Protein AF-A0A967K3I9-F1 (afdb_monomer_lite)

Structure (mmCIF, N/CA/C/O backbone):
data_AF-A0A967K3I9-F1
#
_entry.id   AF-A0A967K3I9-F1
#
loop_
_atom_site.group_PDB
_atom_site.id
_atom_site.type_symbol
_atom_site.label_atom_id
_atom_site.label_alt_id
_atom_site.label_comp_id
_atom_site.label_asym_id
_atom_site.label_entity_id
_atom_site.label_seq_id
_atom_site.pdbx_PDB_ins_code
_atom_site.Cartn_x
_atom_site.Cartn_y
_atom_site.Cartn_z
_atom_site.occupancy
_atom_site.B_iso_or_equiv
_atom_site.auth_seq_id
_atom_site.auth_comp_id
_atom_site.auth_asym_id
_atom_site.auth_atom_id
_atom_site.pdbx_PDB_model_num
ATOM 1 N N . MET A 1 1 ? 19.141 1.617 -16.644 1.00 52.25 1 MET A N 1
ATOM 2 C CA . MET A 1 1 ? 18.391 2.717 -16.012 1.00 52.25 1 MET A CA 1
ATOM 3 C C . MET A 1 1 ? 16.935 2.384 -16.251 1.00 52.25 1 MET A C 1
ATOM 5 O O . MET A 1 1 ? 16.549 2.340 -17.412 1.00 52.25 1 MET A O 1
ATOM 9 N N . THR A 1 2 ? 16.206 1.959 -15.221 1.00 66.50 2 THR A N 1
ATOM 10 C CA . THR A 1 2 ? 14.775 1.656 -15.356 1.00 66.50 2 THR A CA 1
ATOM 11 C C . THR A 1 2 ? 14.044 2.944 -15.721 1.00 66.50 2 THR A C 1
ATOM 13 O O . THR A 1 2 ? 14.435 4.027 -15.282 1.00 66.50 2 THR A O 1
ATOM 16 N N . GLU A 1 3 ? 13.029 2.841 -16.568 1.00 86.06 3 GLU A N 1
ATOM 17 C CA . GLU A 1 3 ? 12.175 3.973 -16.909 1.00 86.06 3 GLU A CA 1
ATOM 18 C C . GLU A 1 3 ? 11.364 4.394 -15.676 1.00 86.06 3 GLU A C 1
ATOM 20 O O . GLU A 1 3 ? 10.810 3.541 -14.978 1.00 86.06 3 GLU A O 1
ATOM 25 N N . LEU A 1 4 ? 11.326 5.700 -15.389 1.00 93.94 4 LEU A N 1
ATOM 26 C CA . LEU A 1 4 ? 10.525 6.228 -14.287 1.00 93.94 4 LEU A CA 1
ATOM 27 C C . LEU A 1 4 ? 9.039 6.011 -14.580 1.00 93.94 4 LEU A C 1
ATOM 29 O O . LEU A 1 4 ? 8.579 6.262 -15.691 1.00 93.94 4 LEU A O 1
ATOM 33 N N . LEU A 1 5 ? 8.291 5.589 -13.566 1.00 93.81 5 LEU A N 1
ATOM 34 C CA . LEU A 1 5 ? 6.845 5.444 -13.618 1.00 93.81 5 LEU A CA 1
ATOM 35 C C . LEU A 1 5 ? 6.191 6.836 -13.687 1.00 93.81 5 LEU A C 1
ATOM 37 O O . LEU A 1 5 ? 6.337 7.610 -12.735 1.00 93.81 5 LEU A O 1
ATOM 41 N N . PRO A 1 6 ? 5.449 7.163 -14.764 1.00 94.25 6 PRO A N 1
ATOM 42 C CA . PRO A 1 6 ? 4.722 8.423 -14.851 1.00 94.25 6 PRO A CA 1
ATOM 43 C C . PRO A 1 6 ? 3.682 8.538 -13.735 1.00 94.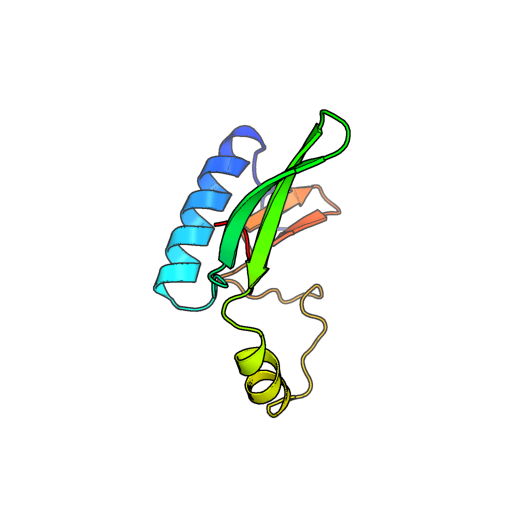25 6 PRO A C 1
ATOM 45 O O . PRO A 1 6 ? 3.020 7.558 -13.376 1.00 94.25 6 PRO A O 1
ATOM 48 N N . ILE A 1 7 ? 3.512 9.743 -13.189 1.00 93.19 7 ILE A N 1
ATOM 49 C CA . ILE A 1 7 ? 2.592 9.977 -12.068 1.00 93.19 7 ILE A CA 1
ATOM 50 C C . ILE A 1 7 ? 1.136 9.708 -12.466 1.00 93.19 7 ILE A C 1
ATOM 52 O O . ILE A 1 7 ? 0.350 9.218 -11.658 1.00 93.19 7 ILE A O 1
ATOM 56 N N . GLU A 1 8 ? 0.795 9.954 -13.729 1.00 96.50 8 GLU A N 1
ATOM 57 C CA . GLU A 1 8 ? -0.522 9.707 -14.315 1.00 96.50 8 GLU A CA 1
ATOM 58 C C . GLU A 1 8 ? -0.868 8.212 -14.326 1.00 96.50 8 GLU A C 1
ATOM 60 O O . GLU A 1 8 ? -2.032 7.832 -14.213 1.00 96.50 8 GLU A O 1
ATOM 65 N N . ASP A 1 9 ? 0.153 7.357 -14.410 1.00 96.25 9 ASP A N 1
ATOM 66 C CA . ASP A 1 9 ? 0.020 5.904 -14.423 1.00 96.25 9 ASP A CA 1
ATOM 67 C C . ASP A 1 9 ? 0.129 5.271 -13.035 1.00 96.25 9 ASP A C 1
ATOM 69 O O . ASP A 1 9 ? -0.160 4.080 -12.880 1.00 96.25 9 ASP A O 1
ATOM 73 N N . PHE A 1 10 ? 0.526 6.040 -12.017 1.00 95.88 10 PHE A N 1
ATOM 74 C CA . PHE A 1 10 ? 0.877 5.512 -10.703 1.00 95.88 10 PHE A CA 1
ATOM 75 C C . PHE A 1 10 ? -0.247 4.673 -10.086 1.00 95.88 10 PHE A C 1
ATOM 77 O O . PHE A 1 10 ? -0.035 3.512 -9.742 1.00 95.88 10 PHE A O 1
ATOM 84 N N . SER A 1 11 ? -1.465 5.219 -10.007 1.00 96.75 11 SER A N 1
ATOM 85 C CA . SER A 1 11 ? -2.614 4.505 -9.431 1.00 96.75 11 SER A CA 1
ATOM 86 C C . SER A 1 11 ? -2.931 3.223 -10.204 1.00 96.75 11 SER A C 1
ATOM 88 O O . SER A 1 11 ? -3.055 2.155 -9.603 1.00 96.75 11 SER A O 1
ATOM 90 N N . ARG A 1 12 ? -2.973 3.293 -11.541 1.00 97.44 12 ARG A N 1
ATOM 91 C CA . ARG A 1 12 ? -3.206 2.128 -12.406 1.00 97.44 12 ARG A CA 1
ATOM 92 C C . ARG A 1 12 ? -2.156 1.043 -12.173 1.00 97.44 12 ARG A C 1
ATOM 94 O O . ARG A 1 12 ? -2.492 -0.138 -12.116 1.00 97.44 12 ARG A O 1
ATOM 101 N N . ARG A 1 13 ? -0.889 1.438 -12.024 1.00 97.19 13 ARG A N 1
ATOM 102 C CA . ARG A 1 13 ? 0.223 0.518 -11.785 1.00 97.19 13 ARG A CA 1
ATOM 103 C C . ARG A 1 13 ? 0.155 -0.121 -10.402 1.00 97.19 13 ARG A C 1
ATOM 105 O O . ARG A 1 13 ? 0.381 -1.323 -10.308 1.00 97.19 13 ARG A O 1
ATOM 112 N N . VAL A 1 14 ? -0.195 0.640 -9.364 1.00 96.94 14 VAL A N 1
ATOM 113 C CA . VAL A 1 14 ? -0.418 0.110 -8.009 1.00 96.94 14 VAL A CA 1
ATOM 114 C C . VAL A 1 14 ? -1.537 -0.929 -8.020 1.00 96.94 14 VAL A C 1
ATOM 116 O O . VAL A 1 14 ? -1.327 -2.026 -7.517 1.00 96.94 14 VAL A O 1
ATOM 119 N N . HIS A 1 15 ? -2.684 -0.640 -8.644 1.00 96.75 15 HIS A N 1
ATOM 120 C CA . HIS A 1 15 ? -3.793 -1.598 -8.727 1.00 96.75 15 HIS A CA 1
ATOM 121 C C . HIS A 1 15 ? -3.399 -2.884 -9.462 1.00 96.75 15 HIS A C 1
ATOM 123 O O . HIS A 1 15 ? -3.567 -3.969 -8.912 1.00 96.75 15 HIS A O 1
ATOM 129 N N . ALA A 1 16 ? -2.800 -2.771 -10.651 1.00 96.88 16 ALA A N 1
ATOM 130 C CA . ALA A 1 16 ? -2.380 -3.938 -11.427 1.00 96.88 16 ALA A CA 1
ATOM 131 C C . ALA A 1 16 ? -1.325 -4.787 -10.692 1.00 96.88 16 ALA A C 1
ATOM 133 O O . ALA A 1 16 ? -1.390 -6.015 -10.710 1.00 96.88 16 ALA A O 1
ATOM 134 N N . CYS A 1 17 ? -0.364 -4.141 -10.021 1.00 96.94 17 CYS A N 1
ATOM 135 C CA . CYS A 1 17 ? 0.648 -4.825 -9.218 1.00 96.94 17 CYS A CA 1
ATOM 136 C C . CYS A 1 17 ? 0.014 -5.521 -8.005 1.00 96.94 17 CYS A C 1
ATOM 138 O O . CYS A 1 17 ? 0.312 -6.685 -7.762 1.00 96.94 17 CYS A O 1
ATOM 140 N N . SER A 1 18 ? -0.914 -4.867 -7.298 1.00 96.44 18 SER A N 1
ATOM 141 C CA . SER A 1 18 ? -1.626 -5.458 -6.156 1.00 96.44 18 SER A CA 1
ATOM 142 C C . SER A 1 18 ? -2.463 -6.673 -6.549 1.00 96.44 18 SER A C 1
ATOM 144 O O . SER A 1 18 ? -2.452 -7.675 -5.834 1.00 96.44 18 SER A O 1
ATOM 146 N N . GLU A 1 19 ? -3.165 -6.619 -7.684 1.00 95.94 19 GLU A N 1
ATOM 147 C CA . GLU A 1 19 ? -3.933 -7.753 -8.209 1.00 95.94 19 GLU A CA 1
ATOM 148 C C . GLU A 1 19 ? -3.021 -8.937 -8.550 1.00 95.94 19 GLU A C 1
ATOM 150 O O . GLU A 1 19 ? -3.270 -10.055 -8.095 1.00 95.94 19 GLU A O 1
ATOM 155 N N . ALA A 1 20 ? -1.930 -8.687 -9.282 1.00 96.88 20 ALA A N 1
ATOM 156 C CA . ALA A 1 20 ? -0.962 -9.717 -9.647 1.00 96.88 20 ALA A CA 1
ATOM 157 C C . ALA A 1 20 ? -0.285 -10.339 -8.414 1.00 96.88 20 ALA A C 1
ATOM 159 O O . ALA A 1 20 ? -0.248 -11.561 -8.286 1.00 96.88 20 ALA A O 1
ATOM 160 N N . ALA A 1 21 ? 0.177 -9.508 -7.476 1.00 96.25 21 ALA A N 1
ATOM 161 C CA . ALA A 1 21 ? 0.848 -9.946 -6.256 1.00 96.25 21 ALA A CA 1
ATOM 162 C C . ALA A 1 21 ? -0.088 -10.710 -5.311 1.00 96.25 21 ALA A C 1
ATOM 164 O O . ALA A 1 21 ? 0.336 -11.630 -4.615 1.00 96.25 21 ALA A O 1
ATOM 165 N N . THR A 1 22 ? -1.373 -10.346 -5.273 1.00 94.25 22 THR A N 1
ATOM 166 C CA . THR A 1 22 ? -2.379 -11.113 -4.524 1.00 94.25 22 THR A CA 1
ATOM 167 C C . THR A 1 22 ? -2.611 -12.467 -5.187 1.00 94.25 22 THR A C 1
ATOM 169 O O . THR A 1 22 ? -2.661 -13.484 -4.497 1.00 94.25 22 THR A O 1
ATOM 172 N N . ALA A 1 23 ? -2.726 -12.499 -6.520 1.00 95.25 23 ALA A N 1
ATOM 173 C CA . ALA A 1 23 ? -2.946 -13.729 -7.276 1.00 95.25 23 ALA A CA 1
ATOM 174 C C . ALA A 1 23 ? -1.777 -14.721 -7.150 1.00 95.25 23 ALA A C 1
ATOM 176 O O . ALA A 1 23 ? -2.010 -15.929 -7.117 1.00 95.25 23 ALA A O 1
ATOM 177 N N . SER A 1 24 ? -0.540 -14.232 -7.04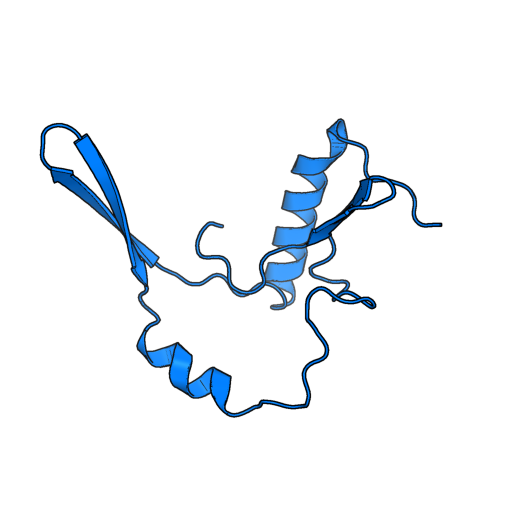3 1.00 95.25 24 SER A N 1
ATOM 178 C CA . SER A 1 24 ? 0.643 -15.069 -6.819 1.00 95.25 24 SER A CA 1
ATOM 179 C C . SER A 1 24 ? 0.902 -15.425 -5.353 1.00 95.25 24 SER A C 1
ATOM 181 O O . SER A 1 24 ? 1.681 -16.332 -5.061 1.00 95.25 24 SER A O 1
ATOM 183 N N . GLY A 1 25 ? 0.239 -14.740 -4.416 1.00 92.56 25 GLY A N 1
ATOM 184 C CA . GLY A 1 25 ? 0.447 -14.899 -2.977 1.00 92.56 25 GLY A CA 1
ATOM 185 C C . GLY A 1 25 ? 1.659 -14.138 -2.426 1.00 92.56 25 GLY A C 1
ATOM 186 O O . GLY A 1 25 ? 1.973 -14.278 -1.242 1.00 92.56 25 GLY A O 1
ATOM 187 N N . ALA A 1 26 ? 2.328 -13.322 -3.246 1.00 92.81 26 ALA A N 1
ATOM 188 C CA . ALA A 1 26 ? 3.387 -12.423 -2.798 1.00 92.81 26 ALA A CA 1
ATOM 189 C C . ALA A 1 26 ? 2.850 -11.326 -1.868 1.00 92.81 26 ALA A C 1
ATOM 191 O O . ALA A 1 26 ? 3.487 -11.017 -0.858 1.00 92.81 26 ALA A O 1
ATOM 192 N N . LEU A 1 27 ? 1.668 -10.779 -2.178 1.00 93.38 27 LEU A N 1
ATOM 193 C CA . LEU A 1 27 ? 0.913 -9.877 -1.313 1.00 93.38 27 LEU A CA 1
ATOM 194 C C . LEU A 1 27 ? -0.035 -10.695 -0.434 1.00 93.38 27 LEU A C 1
ATOM 196 O O . LEU A 1 27 ? -0.853 -11.472 -0.923 1.00 93.38 27 LEU A O 1
ATOM 200 N N . VAL A 1 28 ? 0.066 -10.506 0.880 1.00 89.31 28 VAL A N 1
ATOM 201 C CA . VAL A 1 28 ? -0.666 -11.280 1.886 1.00 89.31 28 VAL A CA 1
ATOM 202 C C . VAL A 1 28 ? -1.472 -10.327 2.776 1.00 89.31 28 VAL A C 1
ATOM 204 O O . VAL A 1 28 ? -1.016 -9.978 3.872 1.00 89.31 28 VAL A O 1
ATOM 207 N N . PRO A 1 29 ? -2.682 -9.912 2.348 1.00 84.94 29 PRO A N 1
ATOM 208 C CA . PRO A 1 29 ? -3.517 -9.009 3.125 1.00 84.94 29 PRO A CA 1
ATOM 209 C C . PRO A 1 29 ? -3.894 -9.596 4.480 1.00 84.94 29 PRO A C 1
ATOM 211 O O . PRO A 1 29 ? -4.338 -10.742 4.608 1.00 84.94 29 PRO A O 1
ATOM 214 N N . TRP A 1 30 ? -3.739 -8.795 5.525 1.00 83.25 30 TRP A N 1
ATOM 215 C CA . TRP A 1 30 ? -4.145 -9.165 6.870 1.00 83.25 30 TRP A CA 1
ATOM 216 C C . TRP A 1 30 ? -5.555 -8.665 7.136 1.00 83.25 30 TRP A C 1
ATOM 218 O O . TRP A 1 30 ? -5.788 -7.476 7.341 1.00 83.25 30 TRP A O 1
ATOM 228 N N . ALA A 1 31 ? -6.499 -9.607 7.168 1.00 77.44 31 ALA A N 1
ATOM 229 C CA . ALA A 1 31 ? -7.888 -9.317 7.481 1.00 77.44 31 ALA A CA 1
ATOM 230 C C . ALA A 1 31 ? -8.021 -8.675 8.873 1.00 77.44 31 ALA A C 1
ATOM 232 O O . ALA A 1 31 ? -7.576 -9.221 9.891 1.00 77.44 31 ALA A O 1
ATOM 233 N N . THR A 1 32 ? -8.678 -7.517 8.914 1.00 80.56 32 THR A N 1
ATOM 234 C CA . THR A 1 32 ? -9.027 -6.808 10.146 1.00 80.56 32 THR A CA 1
ATOM 235 C C . THR A 1 32 ? -10.528 -6.563 10.193 1.00 80.56 32 THR A C 1
ATOM 237 O O . THR A 1 32 ? -11.182 -6.443 9.158 1.00 80.56 32 THR A O 1
ATOM 240 N N . ARG A 1 33 ? -11.096 -6.523 11.400 1.00 82.81 33 ARG A N 1
ATOM 241 C CA . ARG A 1 33 ? -12.457 -6.018 11.615 1.00 82.81 33 ARG A CA 1
ATOM 242 C C . ARG A 1 33 ? -12.357 -4.546 11.973 1.00 82.81 33 ARG A C 1
ATOM 244 O O . ARG A 1 33 ? -11.507 -4.173 12.780 1.00 82.81 33 ARG A O 1
ATOM 251 N N . VAL A 1 34 ? -13.203 -3.727 11.364 1.00 88.19 34 VAL A N 1
ATOM 252 C CA . VAL A 1 34 ? -13.250 -2.286 11.621 1.00 88.19 34 VAL A CA 1
ATOM 253 C C . VAL A 1 34 ? -14.452 -2.007 12.516 1.00 88.19 34 VAL A C 1
ATOM 255 O O . VAL A 1 34 ? -15.561 -2.444 12.212 1.00 88.19 34 VAL A O 1
ATOM 258 N N . HIS A 1 35 ? -14.224 -1.283 13.604 1.00 89.19 35 HIS A N 1
ATOM 259 C CA . HIS A 1 35 ? -15.257 -0.751 14.480 1.00 89.19 35 HIS A CA 1
ATOM 260 C C . HIS A 1 35 ? -15.181 0.768 14.460 1.00 89.19 35 HIS A C 1
ATOM 262 O O . HIS A 1 35 ? -14.113 1.335 14.689 1.00 89.19 35 HIS A O 1
ATOM 268 N N . THR A 1 36 ? -16.310 1.412 14.205 1.00 92.69 36 THR A N 1
ATOM 269 C CA . THR A 1 36 ? -16.439 2.853 14.383 1.00 92.69 36 THR A CA 1
ATOM 270 C C . THR A 1 36 ? -16.777 3.131 15.842 1.00 92.69 36 THR A C 1
ATOM 272 O O . THR A 1 36 ? -17.705 2.530 16.384 1.00 92.69 36 THR A O 1
ATOM 275 N N . VAL A 1 37 ? -15.998 3.992 16.488 1.00 95.12 37 VAL A N 1
ATOM 276 C CA . VAL A 1 37 ? -16.184 4.394 17.886 1.00 95.12 37 VAL A CA 1
ATOM 277 C C . VAL A 1 37 ? -16.263 5.910 17.938 1.00 95.12 37 VAL A C 1
ATOM 279 O O . VAL A 1 37 ? -15.421 6.581 17.349 1.00 95.12 37 VAL A O 1
ATOM 282 N N . GLU A 1 38 ? -17.248 6.441 18.653 1.00 95.94 38 GLU A N 1
ATOM 283 C CA . GLU A 1 38 ? -17.314 7.865 18.969 1.00 95.94 38 GLU A CA 1
ATOM 284 C C . GLU A 1 38 ? -16.757 8.113 20.373 1.00 95.94 38 GLU A C 1
ATOM 286 O O . GLU A 1 38 ? -17.163 7.452 21.330 1.00 95.94 38 GLU A O 1
ATOM 291 N N . ASP A 1 39 ? -15.835 9.067 20.500 1.00 94.50 39 ASP A N 1
ATOM 292 C CA . ASP A 1 39 ? -15.317 9.531 21.789 1.00 94.50 39 ASP A CA 1
ATOM 293 C C . ASP A 1 39 ? -14.959 11.020 21.712 1.00 94.50 39 ASP A C 1
ATOM 295 O O . ASP A 1 39 ? -14.384 11.488 20.730 1.00 94.50 39 ASP A O 1
ATOM 299 N N . GLY A 1 40 ? -15.352 11.798 22.722 1.00 93.75 40 GLY A N 1
ATOM 300 C CA . GLY A 1 40 ? -15.114 13.246 22.755 1.00 93.75 40 GLY A CA 1
ATOM 301 C C . GLY A 1 40 ? -15.694 14.036 21.568 1.00 93.75 40 GLY A C 1
ATOM 302 O O . GLY A 1 40 ? -15.193 15.115 21.262 1.00 93.75 40 GLY A O 1
ATOM 303 N N . GLY A 1 41 ? -16.721 13.512 20.886 1.00 95.56 41 GLY A N 1
ATOM 304 C CA . GLY A 1 41 ? -17.300 14.117 19.677 1.00 95.56 41 GLY A CA 1
ATOM 305 C C . GLY A 1 41 ? -16.503 13.863 18.391 1.00 95.56 41 GLY A C 1
ATOM 306 O O . GLY A 1 41 ? -16.755 14.520 17.383 1.00 95.56 41 GLY A O 1
ATOM 307 N N . LEU A 1 42 ? -15.541 12.937 18.421 1.00 96.00 42 LEU A N 1
ATOM 308 C CA . LEU A 1 42 ? -14.757 12.508 17.267 1.00 96.00 42 LEU A CA 1
ATOM 309 C C . LEU A 1 42 ? -15.075 11.056 16.910 1.00 96.00 42 LEU A C 1
ATOM 311 O O . LEU A 1 42 ? -15.267 10.219 17.791 1.00 96.00 42 LEU A O 1
ATOM 315 N N . GLU A 1 43 ? -15.074 10.759 15.612 1.00 96.69 43 GLU A N 1
ATOM 316 C CA . GLU A 1 43 ? -15.263 9.411 15.083 1.00 96.69 43 GLU A CA 1
ATOM 317 C C . GLU A 1 43 ? -13.905 8.738 14.818 1.00 96.69 43 GLU A C 1
ATOM 319 O O . GLU A 1 43 ? -13.043 9.276 14.118 1.00 96.69 43 GLU A O 1
ATOM 324 N N . PHE A 1 44 ? -13.717 7.535 15.360 1.00 95.56 44 PHE A N 1
ATOM 325 C CA . PHE A 1 44 ? -12.504 6.735 15.227 1.00 95.56 44 PHE A CA 1
ATOM 326 C C . PHE A 1 44 ? -12.785 5.414 14.512 1.00 95.56 44 PHE A C 1
ATOM 328 O O . PHE A 1 44 ? -13.675 4.660 14.900 1.00 95.56 44 PHE A O 1
ATOM 335 N N . ALA A 1 45 ? -11.953 5.070 13.526 1.00 92.44 45 ALA A N 1
ATOM 336 C CA . ALA A 1 45 ? -11.952 3.751 12.895 1.00 92.44 45 ALA A CA 1
ATOM 337 C C . ALA A 1 45 ? -10.943 2.814 13.585 1.00 92.44 45 ALA A C 1
ATOM 339 O O . ALA A 1 45 ? -9.760 2.774 13.232 1.00 92.44 45 ALA A O 1
ATOM 340 N N . VAL A 1 46 ? -11.411 2.028 14.554 1.00 91.25 46 VAL A N 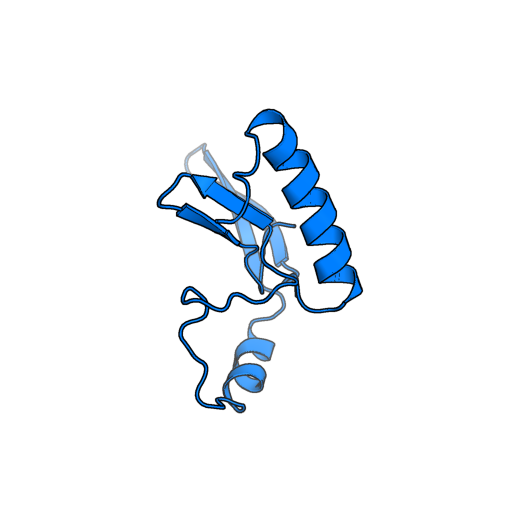1
ATOM 341 C CA . VAL A 1 46 ? -10.605 1.042 15.286 1.00 91.25 46 VAL A CA 1
ATOM 342 C C . VAL A 1 46 ? -10.500 -0.248 14.473 1.00 91.25 46 VAL A C 1
ATOM 344 O O . VAL A 1 46 ? -11.491 -0.940 14.248 1.00 91.25 46 VAL A O 1
ATOM 347 N N . ARG A 1 47 ? -9.285 -0.601 14.038 1.00 88.69 47 ARG A N 1
ATOM 348 C CA . ARG A 1 47 ? -9.008 -1.846 13.302 1.00 88.69 47 ARG A CA 1
ATOM 349 C C . ARG A 1 47 ? -8.441 -2.908 14.226 1.00 88.69 47 ARG A C 1
ATOM 351 O O . ARG A 1 47 ? -7.324 -2.783 14.720 1.00 88.69 47 ARG A O 1
ATOM 358 N N . VAL A 1 48 ? -9.195 -3.981 14.414 1.00 85.12 48 VAL A N 1
ATOM 359 C CA . VAL A 1 48 ? -8.782 -5.129 15.220 1.00 85.12 48 VAL A CA 1
ATOM 360 C C . VAL A 1 48 ? -8.281 -6.221 14.285 1.00 85.12 48 VAL A C 1
ATOM 362 O O . VAL A 1 48 ? -9.028 -6.738 13.450 1.00 85.12 48 VAL A O 1
ATOM 365 N N . SER A 1 49 ? -7.000 -6.572 14.409 1.00 76.12 49 SER A N 1
ATOM 366 C CA . SER A 1 49 ? -6.419 -7.673 13.640 1.00 76.12 49 SER A CA 1
ATOM 367 C C . SER A 1 49 ? -7.004 -9.004 14.087 1.00 76.12 49 SER A C 1
ATOM 369 O O . SER A 1 49 ? -6.880 -9.383 15.248 1.00 76.12 49 SER A O 1
ATOM 371 N N . ALA A 1 50 ? -7.604 -9.746 13.154 1.00 67.56 50 ALA A N 1
ATOM 372 C CA . ALA A 1 50 ? -8.075 -11.104 13.423 1.00 67.56 50 ALA A CA 1
ATOM 373 C C . ALA A 1 50 ? -6.908 -12.107 13.571 1.00 67.56 50 ALA A C 1
ATOM 375 O O . ALA A 1 50 ? -7.115 -13.246 13.978 1.00 67.56 50 ALA A O 1
ATOM 376 N N . ASN A 1 51 ? -5.681 -11.681 13.248 1.00 60.97 51 ASN A N 1
ATOM 377 C CA . ASN A 1 51 ? -4.498 -12.524 13.076 1.00 60.97 51 ASN A CA 1
ATOM 378 C C . ASN A 1 51 ? -3.454 -12.383 14.200 1.00 60.97 51 ASN A C 1
ATOM 380 O O . ASN A 1 51 ? -2.299 -12.751 13.988 1.00 60.97 51 ASN A O 1
ATOM 384 N N . VAL A 1 52 ? -3.819 -11.897 15.397 1.00 56.78 52 VAL A N 1
ATOM 385 C CA . VAL A 1 52 ? -2.862 -11.751 16.522 1.00 56.78 52 VAL A CA 1
ATOM 386 C C . VAL A 1 52 ? -2.106 -13.064 16.806 1.00 56.78 52 VAL A C 1
ATOM 388 O O . VAL A 1 52 ? -0.901 -13.028 17.027 1.00 56.78 52 VAL A O 1
ATOM 391 N N . ALA A 1 53 ? -2.761 -14.223 16.661 1.00 53.84 53 ALA A N 1
ATOM 392 C CA . ALA A 1 53 ? -2.148 -15.545 16.847 1.00 53.84 53 ALA A CA 1
ATOM 393 C C . ALA A 1 53 ? -1.226 -16.009 15.693 1.00 53.84 53 ALA A C 1
ATOM 395 O O . ALA A 1 53 ? -0.368 -16.864 15.885 1.00 53.84 53 ALA A O 1
ATOM 396 N N . ARG A 1 54 ? -1.360 -15.455 14.479 1.00 53.75 54 ARG A N 1
ATOM 397 C CA . ARG A 1 54 ? -0.573 -15.878 13.298 1.00 53.75 54 ARG A CA 1
ATOM 398 C C . ARG A 1 54 ? 0.827 -15.254 13.263 1.00 53.75 54 ARG A C 1
ATOM 400 O O . ARG A 1 54 ? 1.684 -15.708 12.507 1.00 53.75 54 ARG A O 1
ATOM 407 N N . LYS A 1 55 ? 1.061 -14.232 14.095 1.00 52.03 55 LYS A N 1
ATOM 408 C CA . LYS A 1 55 ? 2.338 -13.513 14.206 1.00 52.03 55 LYS A CA 1
ATOM 409 C C . LYS A 1 55 ? 3.448 -14.375 14.827 1.00 52.03 55 LYS A C 1
ATOM 411 O O . LYS A 1 55 ? 4.613 -14.145 14.526 1.00 52.03 55 LYS A O 1
ATOM 416 N N . GLU A 1 56 ? 3.098 -15.394 15.615 1.00 51.16 56 GLU A N 1
ATOM 417 C CA . GLU A 1 56 ? 4.074 -16.297 16.249 1.00 51.16 56 GLU A CA 1
ATOM 418 C C . GLU A 1 56 ? 4.613 -17.366 15.281 1.00 51.16 56 GLU A C 1
ATOM 420 O O . GLU A 1 56 ? 5.801 -17.674 15.301 1.00 51.16 56 GLU A O 1
ATOM 425 N N . ALA A 1 57 ? 3.783 -17.876 14.364 1.00 50.16 57 ALA A N 1
ATOM 426 C CA . ALA A 1 57 ? 4.177 -18.951 13.445 1.00 50.16 57 ALA A CA 1
ATOM 427 C C . ALA A 1 57 ? 5.008 -18.476 12.235 1.00 50.16 57 ALA A C 1
ATOM 429 O O . ALA A 1 57 ? 5.745 -19.262 11.652 1.00 50.16 57 ALA A O 1
ATOM 430 N N . ALA A 1 58 ? 4.910 -17.199 11.846 1.00 53.81 58 ALA A N 1
ATOM 431 C CA . ALA A 1 58 ? 5.694 -16.631 10.741 1.00 53.81 58 ALA A CA 1
ATOM 432 C C . ALA A 1 58 ? 7.098 -16.151 11.167 1.00 53.81 58 ALA A C 1
ATOM 434 O O . ALA A 1 58 ? 7.922 -15.815 10.315 1.00 53.81 58 ALA A O 1
ATOM 435 N N . ALA A 1 59 ? 7.372 -16.105 12.476 1.00 52.88 59 ALA A N 1
ATOM 436 C CA . ALA A 1 59 ? 8.652 -15.672 13.035 1.00 52.88 59 ALA A CA 1
ATOM 437 C C . ALA A 1 59 ? 9.712 -16.791 13.078 1.00 52.88 59 ALA A C 1
ATOM 439 O O . ALA A 1 59 ? 10.891 -16.506 13.269 1.00 52.88 59 ALA A O 1
ATOM 440 N N . THR A 1 60 ? 9.323 -18.055 12.885 1.00 46.81 60 THR A N 1
ATOM 441 C CA . THR A 1 60 ? 10.199 -19.226 13.084 1.00 46.81 60 THR A CA 1
ATOM 442 C C . THR A 1 60 ? 10.993 -19.654 11.845 1.00 46.81 60 THR A C 1
ATOM 444 O O . THR A 1 60 ? 11.778 -20.592 11.923 1.00 46.81 60 THR A O 1
ATOM 447 N N . GLY A 1 61 ? 10.843 -18.956 10.715 1.00 50.00 61 GLY A N 1
ATOM 448 C CA . GLY A 1 61 ? 11.549 -19.237 9.458 1.00 50.00 61 GLY A CA 1
ATOM 449 C C . GLY A 1 61 ? 12.494 -18.117 9.029 1.00 50.00 61 GLY A C 1
ATOM 450 O O . GLY A 1 61 ? 12.488 -17.735 7.861 1.00 50.00 61 GLY A O 1
ATOM 451 N N . ALA A 1 62 ? 13.243 -17.522 9.963 1.00 51.28 62 ALA A N 1
ATOM 452 C CA . ALA A 1 62 ? 14.233 -16.496 9.645 1.00 51.28 62 ALA A CA 1
ATOM 453 C C . ALA A 1 62 ? 15.477 -17.129 8.995 1.00 51.28 62 ALA A C 1
ATOM 455 O O . ALA A 1 62 ? 16.550 -17.197 9.590 1.00 51.28 62 ALA A O 1
ATOM 456 N N . GLU A 1 63 ? 15.335 -17.565 7.741 1.00 55.75 63 GLU A N 1
ATOM 457 C CA . GLU A 1 63 ? 16.434 -17.428 6.788 1.00 55.75 63 GLU A CA 1
ATOM 458 C C . GLU A 1 63 ? 16.918 -15.977 6.859 1.00 55.75 63 GLU A C 1
ATOM 460 O O . GLU A 1 63 ? 16.109 -15.068 7.063 1.00 55.75 63 GLU A O 1
ATOM 465 N N . THR A 1 64 ? 18.228 -15.764 6.755 1.00 54.66 64 THR A N 1
ATOM 466 C CA . THR A 1 64 ? 18.888 -14.453 6.748 1.00 54.66 64 THR A CA 1
ATOM 467 C C . THR A 1 64 ? 18.245 -13.543 5.704 1.00 54.66 64 THR A C 1
ATOM 469 O O . THR A 1 64 ? 18.664 -13.504 4.549 1.00 54.66 64 THR A O 1
ATOM 472 N N . ARG A 1 65 ? 17.165 -12.862 6.087 1.00 60.50 65 ARG A N 1
ATOM 473 C CA . ARG A 1 65 ? 16.351 -12.071 5.178 1.00 60.50 65 ARG A CA 1
ATOM 474 C C . ARG A 1 65 ? 17.119 -10.782 4.945 1.00 60.50 65 ARG A C 1
ATOM 476 O O . ARG A 1 65 ? 17.291 -9.994 5.875 1.00 60.50 65 ARG A O 1
ATOM 483 N N . SER A 1 66 ? 17.628 -10.617 3.725 1.00 73.38 66 SER A N 1
ATOM 484 C CA . SER A 1 66 ? 18.142 -9.335 3.250 1.00 73.38 66 SER A CA 1
ATOM 485 C C . SER A 1 66 ? 17.119 -8.244 3.563 1.00 73.38 66 SER A C 1
ATOM 487 O O . SER A 1 66 ? 15.916 -8.517 3.585 1.00 73.38 66 SER A O 1
ATOM 489 N N . ASP A 1 67 ? 17.595 -7.031 3.837 1.00 86.00 67 ASP A N 1
ATOM 490 C CA . ASP A 1 67 ? 16.731 -5.870 4.051 1.00 86.00 67 ASP A CA 1
ATOM 491 C C . ASP A 1 67 ? 15.634 -5.834 2.961 1.00 86.00 67 ASP A C 1
ATOM 493 O O . ASP A 1 67 ? 15.975 -5.772 1.778 1.00 86.00 67 ASP A O 1
ATOM 497 N N . PRO A 1 68 ? 14.334 -5.932 3.318 1.00 87.44 68 PRO A N 1
ATOM 498 C CA . PRO A 1 68 ? 13.242 -6.001 2.343 1.00 87.44 68 PRO A CA 1
ATOM 499 C C . PRO A 1 68 ? 13.094 -4.713 1.523 1.00 87.44 68 PRO A C 1
ATOM 501 O O . PRO A 1 68 ? 12.347 -4.693 0.547 1.00 87.44 68 PRO A O 1
ATOM 504 N N . PHE A 1 69 ? 13.789 -3.644 1.920 1.00 91.94 69 PHE A N 1
ATOM 505 C CA . PHE A 1 69 ? 13.846 -2.371 1.215 1.00 91.94 69 PHE A CA 1
ATOM 506 C C . PHE A 1 69 ? 15.169 -2.164 0.464 1.00 91.94 69 PHE A C 1
ATOM 508 O O . PHE A 1 69 ? 15.350 -1.121 -0.167 1.00 91.94 69 PHE A O 1
ATOM 515 N N . ALA A 1 70 ? 16.082 -3.140 0.491 1.00 91.06 70 ALA A N 1
ATOM 516 C CA . ALA A 1 70 ? 17.308 -3.113 -0.294 1.00 91.06 70 ALA A CA 1
ATOM 517 C C . ALA A 1 70 ? 17.122 -3.844 -1.639 1.00 91.06 70 ALA A C 1
ATOM 519 O O . ALA A 1 70 ? 16.470 -4.889 -1.690 1.00 91.06 70 ALA A O 1
ATOM 520 N N . PRO A 1 71 ? 17.719 -3.343 -2.736 1.00 89.19 71 PRO A N 1
ATOM 521 C CA . PRO A 1 71 ? 17.799 -4.087 -3.986 1.00 89.19 71 PRO A CA 1
ATOM 522 C C . PRO A 1 71 ? 18.584 -5.408 -3.834 1.00 89.19 71 PRO A C 1
ATOM 524 O O . PRO A 1 71 ? 19.566 -5.447 -3.088 1.00 89.19 71 PRO A O 1
ATOM 527 N N . PRO A 1 72 ? 18.247 -6.456 -4.608 1.00 91.25 72 PRO A N 1
ATOM 528 C CA . PRO A 1 72 ? 17.127 -6.516 -5.545 1.00 91.25 72 PRO A CA 1
ATOM 529 C C . PRO A 1 72 ? 15.778 -6.623 -4.819 1.00 91.25 72 PRO A C 1
ATOM 531 O O . PRO A 1 72 ? 15.626 -7.404 -3.884 1.00 91.25 72 PRO A O 1
ATOM 534 N N . TYR A 1 73 ? 14.797 -5.844 -5.279 1.00 92.44 73 TYR A N 1
ATOM 535 C CA . TYR A 1 73 ? 13.438 -5.884 -4.741 1.00 92.44 73 TYR A CA 1
ATOM 536 C C . TYR A 1 73 ? 12.713 -7.162 -5.162 1.00 92.44 73 TYR A C 1
ATOM 538 O O . TYR A 1 73 ? 13.013 -7.740 -6.209 1.00 92.44 73 TYR A O 1
ATOM 546 N N . ASP A 1 74 ? 11.710 -7.556 -4.378 1.00 92.75 74 ASP A N 1
ATOM 547 C CA . ASP A 1 74 ? 10.747 -8.573 -4.793 1.00 92.75 74 ASP A CA 1
ATOM 548 C C . ASP A 1 74 ? 9.995 -8.063 -6.043 1.00 92.75 74 ASP A C 1
ATOM 550 O O . ASP A 1 74 ? 9.300 -7.043 -5.954 1.00 92.75 74 ASP A O 1
ATOM 554 N N . PRO A 1 75 ? 10.143 -8.715 -7.213 1.00 93.81 75 PRO A N 1
ATOM 555 C CA . PRO A 1 75 ? 9.563 -8.232 -8.463 1.00 93.81 75 PRO A CA 1
ATOM 556 C C . PRO A 1 75 ? 8.034 -8.227 -8.436 1.00 93.81 75 PRO A C 1
ATOM 558 O O . PRO A 1 75 ? 7.421 -7.478 -9.192 1.00 93.81 75 PRO A O 1
ATOM 561 N N . GLU A 1 76 ? 7.416 -9.030 -7.569 1.00 95.75 76 GLU A N 1
ATOM 562 C CA . GLU A 1 76 ? 5.962 -9.092 -7.437 1.00 95.75 76 GLU A CA 1
ATOM 563 C C . GLU A 1 76 ? 5.418 -7.940 -6.587 1.00 95.75 76 GLU A C 1
ATOM 565 O O . GLU A 1 76 ? 4.265 -7.553 -6.741 1.00 95.75 76 GLU A O 1
ATOM 570 N N . LEU A 1 77 ? 6.250 -7.348 -5.723 1.00 95.81 77 LEU A N 1
ATOM 571 C CA . LEU A 1 77 ? 5.886 -6.205 -4.879 1.00 95.81 77 LEU A CA 1
ATOM 572 C C . LEU A 1 77 ? 6.428 -4.871 -5.415 1.00 95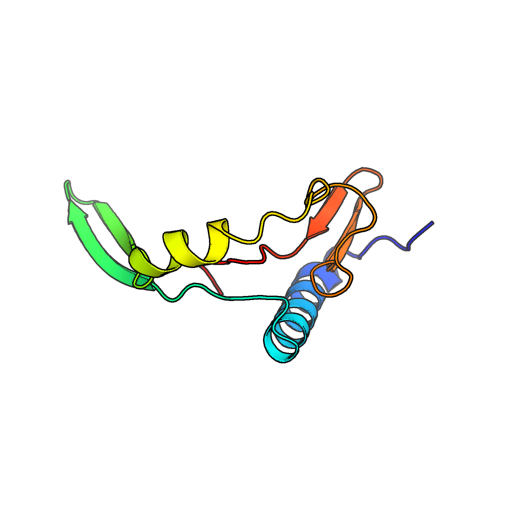.81 77 LEU A C 1
ATOM 574 O O . LEU A 1 77 ? 6.137 -3.820 -4.844 1.00 95.81 77 LEU A O 1
ATOM 578 N N . TYR A 1 78 ? 7.216 -4.893 -6.489 1.00 96.62 78 TYR A N 1
ATOM 579 C CA . TYR A 1 78 ? 7.817 -3.709 -7.091 1.00 96.62 78 TYR A CA 1
ATOM 580 C C . TYR A 1 78 ? 6.857 -3.026 -8.073 1.00 96.62 78 TYR A C 1
ATOM 582 O O . TYR A 1 78 ? 6.570 -3.529 -9.161 1.00 96.62 78 TYR A O 1
ATOM 590 N N . VAL A 1 79 ? 6.389 -1.831 -7.711 1.00 97.06 79 VAL A N 1
ATOM 591 C CA . VAL A 1 79 ? 5.469 -1.043 -8.544 1.00 97.06 79 VAL A CA 1
ATOM 592 C C . VAL A 1 79 ? 6.240 -0.306 -9.643 1.00 97.06 79 VAL A C 1
ATOM 594 O O . VAL A 1 79 ? 5.819 -0.318 -10.804 1.00 97.06 79 VAL A O 1
ATOM 597 N N . GLY A 1 80 ? 7.372 0.310 -9.290 1.00 96.06 80 GLY A N 1
ATOM 598 C CA . GLY A 1 80 ? 8.216 1.079 -10.207 1.00 96.06 80 GLY A CA 1
ATOM 599 C C . GLY A 1 80 ? 9.076 2.130 -9.503 1.00 96.06 80 GLY A C 1
ATOM 600 O O . GLY A 1 80 ? 8.834 2.476 -8.344 1.00 96.06 80 GLY A O 1
ATOM 601 N N . ASP A 1 81 ? 10.054 2.674 -10.225 1.00 96.19 81 ASP A N 1
ATOM 602 C CA . ASP A 1 81 ? 10.827 3.840 -9.791 1.00 96.19 81 ASP A CA 1
ATOM 603 C C . ASP A 1 81 ? 9.978 5.103 -9.982 1.00 96.19 81 ASP A C 1
ATOM 605 O O . ASP A 1 81 ? 9.554 5.403 -11.093 1.00 96.19 81 ASP A O 1
ATOM 609 N N . I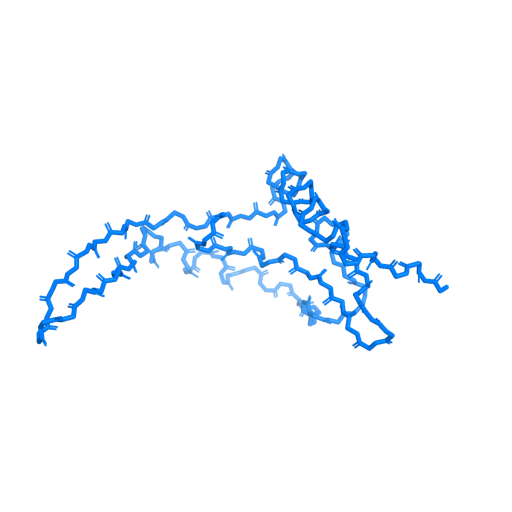LE A 1 82 ? 9.704 5.849 -8.909 1.00 95.56 82 ILE A N 1
ATOM 610 C CA . ILE A 1 82 ? 8.837 7.048 -8.950 1.00 95.56 82 ILE A CA 1
ATOM 611 C C . ILE A 1 82 ? 9.637 8.354 -9.036 1.00 95.56 82 ILE A C 1
ATOM 613 O O . ILE A 1 82 ? 9.091 9.419 -9.311 1.00 95.56 82 ILE A O 1
ATOM 617 N N . SER A 1 83 ? 10.942 8.290 -8.773 1.00 94.25 83 SER A N 1
ATOM 618 C CA . SER A 1 83 ? 11.898 9.372 -9.008 1.00 94.25 83 SER A CA 1
ATOM 619 C C . SER A 1 83 ? 13.311 8.796 -9.108 1.00 94.25 83 SER A C 1
ATOM 621 O O . SER A 1 83 ? 13.518 7.606 -8.892 1.00 94.25 83 SER A O 1
ATOM 623 N N . ALA A 1 84 ? 14.312 9.643 -9.357 1.00 93.06 84 ALA A N 1
ATOM 624 C CA . ALA A 1 84 ? 15.715 9.220 -9.379 1.00 93.06 84 ALA A CA 1
ATOM 625 C C . ALA A 1 84 ? 16.226 8.647 -8.038 1.00 93.06 84 ALA A C 1
ATOM 627 O O . ALA A 1 84 ? 17.296 8.044 -8.004 1.00 93.06 84 ALA A O 1
ATOM 628 N N . THR A 1 85 ? 15.502 8.864 -6.935 1.00 94.56 85 THR A N 1
ATOM 629 C CA . THR A 1 85 ? 15.931 8.487 -5.578 1.00 94.56 85 THR A CA 1
ATOM 630 C C . THR A 1 85 ? 14.937 7.602 -4.832 1.00 94.56 85 THR A C 1
ATOM 632 O O . THR A 1 85 ? 15.252 7.160 -3.730 1.00 94.56 85 THR A O 1
ATOM 635 N N . HIS A 1 86 ? 13.751 7.343 -5.393 1.00 94.81 86 HIS A N 1
ATOM 636 C CA . HIS A 1 86 ? 12.684 6.616 -4.703 1.00 94.81 86 HIS A CA 1
ATOM 637 C C . HIS A 1 86 ? 12.031 5.566 -5.597 1.00 94.81 86 HIS A C 1
ATOM 639 O O . HIS A 1 86 ? 11.748 5.808 -6.771 1.00 94.81 86 HIS A O 1
ATOM 645 N N . VAL A 1 87 ? 11.694 4.447 -4.965 1.00 95.94 87 VAL A N 1
ATOM 646 C CA . VAL A 1 87 ? 10.918 3.338 -5.514 1.00 95.94 87 VAL A CA 1
ATOM 647 C C . VAL A 1 87 ? 9.571 3.245 -4.797 1.00 95.94 87 VAL A C 1
ATOM 649 O O . VAL A 1 87 ? 9.475 3.544 -3.605 1.00 95.94 87 VAL A O 1
ATOM 652 N N . ALA A 1 88 ? 8.536 2.800 -5.505 1.00 96.69 88 ALA 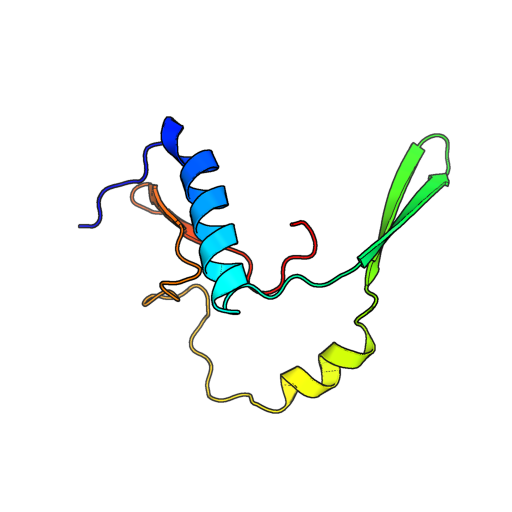A N 1
ATOM 653 C CA . ALA A 1 88 ? 7.279 2.375 -4.906 1.00 96.69 88 ALA A CA 1
ATOM 654 C C . ALA A 1 88 ? 7.238 0.845 -4.756 1.00 96.69 88 ALA A C 1
ATOM 656 O O . ALA A 1 88 ? 7.394 0.104 -5.729 1.00 96.69 88 ALA A O 1
ATOM 657 N N . LEU A 1 89 ? 6.998 0.384 -3.527 1.00 96.88 89 LEU A N 1
ATOM 658 C CA . LEU A 1 89 ? 6.840 -1.026 -3.173 1.00 96.88 89 LEU A CA 1
ATOM 659 C C . LEU A 1 89 ? 5.476 -1.248 -2.514 1.00 96.88 89 LEU A C 1
ATOM 661 O O . LEU A 1 89 ? 5.005 -0.406 -1.746 1.00 96.88 89 LEU A O 1
ATOM 665 N N . LEU A 1 90 ? 4.863 -2.400 -2.768 1.00 96.44 90 LEU A N 1
ATOM 666 C CA . LEU A 1 90 ? 3.684 -2.848 -2.039 1.00 96.44 90 LEU A CA 1
ATOM 667 C C . LEU A 1 90 ? 4.076 -3.344 -0.645 1.00 96.44 90 LEU A C 1
ATOM 669 O O . LEU A 1 90 ? 5.045 -4.084 -0.464 1.00 96.44 90 LEU A O 1
ATOM 673 N N . ASN A 1 91 ? 3.280 -2.981 0.359 1.00 95.19 91 ASN A N 1
ATOM 674 C CA . ASN A 1 91 ? 3.432 -3.550 1.691 1.00 95.19 91 ASN A CA 1
ATOM 675 C C . ASN A 1 91 ? 2.926 -5.000 1.692 1.00 95.19 91 ASN A C 1
ATOM 677 O O . ASN A 1 91 ? 1.719 -5.226 1.715 1.00 95.19 91 ASN A O 1
ATOM 681 N N . LYS A 1 92 ? 3.856 -5.962 1.741 1.00 92.31 92 LYS A N 1
ATOM 682 C CA . LYS A 1 92 ? 3.598 -7.412 1.733 1.00 92.31 92 LYS A CA 1
ATOM 683 C C . LYS A 1 92 ? 2.475 -7.870 2.669 1.00 92.31 92 LYS A C 1
ATOM 685 O O . LYS A 1 92 ? 1.741 -8.788 2.323 1.00 92.31 92 LYS A O 1
ATOM 690 N N . TYR A 1 93 ? 2.351 -7.254 3.844 1.00 90.06 93 TYR A N 1
ATOM 691 C CA . TYR A 1 93 ? 1.344 -7.597 4.852 1.00 90.06 93 TYR A CA 1
ATOM 692 C C . TYR A 1 93 ? 0.413 -6.408 5.107 1.00 90.06 93 TYR A C 1
ATOM 694 O O . TYR A 1 93 ? 0.346 -5.872 6.218 1.00 90.06 93 TYR A O 1
ATOM 702 N N . ASN A 1 94 ? -0.261 -5.930 4.059 1.00 88.88 94 ASN A N 1
ATOM 703 C CA . ASN A 1 94 ? -1.134 -4.768 4.163 1.00 88.88 94 ASN A CA 1
ATOM 704 C C . ASN A 1 94 ? -2.402 -5.066 4.979 1.00 88.88 94 ASN A C 1
ATOM 706 O O . ASN A 1 94 ? -3.010 -6.129 4.907 1.00 88.88 94 ASN A O 1
ATOM 710 N N . VAL A 1 95 ? -2.808 -4.077 5.771 1.00 83.44 95 VAL A N 1
ATOM 711 C CA . VAL A 1 95 ? -4.067 -4.080 6.540 1.00 83.44 95 VAL A CA 1
ATOM 712 C C . VAL A 1 95 ? -5.179 -3.336 5.787 1.00 83.44 95 VAL A C 1
ATOM 714 O O . VAL A 1 95 ? -6.362 -3.507 6.080 1.00 83.44 95 VAL A O 1
ATOM 717 N N . LEU A 1 96 ? -4.785 -2.506 4.820 1.00 78.25 96 LEU A N 1
ATOM 718 C CA . LEU A 1 96 ? -5.647 -1.715 3.951 1.00 78.25 96 LEU A CA 1
ATOM 719 C C . LEU A 1 96 ? -5.437 -2.226 2.517 1.00 78.25 96 LEU A C 1
ATOM 721 O O . LEU A 1 96 ? -4.381 -1.935 1.945 1.00 78.25 96 LEU A O 1
ATOM 725 N N . PRO A 1 97 ? -6.341 -3.070 1.997 1.00 62.31 97 PRO A N 1
ATOM 726 C CA . PRO A 1 97 ? -6.349 -3.431 0.586 1.00 62.31 97 PRO A CA 1
ATOM 727 C C . PRO A 1 97 ? -6.807 -2.263 -0.290 1.00 62.31 97 PRO A C 1
ATOM 729 O O . PRO A 1 97 ? -7.635 -1.451 0.188 1.00 62.31 97 PRO A O 1
#

Sequence (97 aa):
MTELLPIEDFSRRVHACSEAATASGALVPWATRVHTVEDGGLEFAVRVSANVARKEAAATGAETRSDPFAPPYDPELYVGDISATHVALLNKYNVLP

Foldseek 3Di:
DFDADDPVCQVVLQVVLQVQCVVVLQADEFEWDWDWDDDPNDTDTDTHGPCPVVVVVVVPPPDPDDDCPDPPHDPSQWSGHNDPPDTHGHDSHHNDD

Radius of gyration: 16.91 Å; chains: 1; bounding box: 36×33×40 Å

pLDDT: mean 85.04, std 15.6, range [46.81, 97.44]

Secondary structure (DSSP, 8-state):
-PPPPPGGGHHHHHHHHHHHHHHHTSS----EEEEEEEETTEEEEEEEETTTTHHHHTSS-------TTSSSP-TTTEEEEEETTEEEE--TT-S--